Protein AF-A0A7M4DW76-F1 (afdb_monomer_lite)

InterPro domains:
  IPR013950 Kinetochore Mis14/Nsl1 [PF08641] (70-155)
  IPR013950 Kinetochore Mis14/Nsl1 [PTHR31749] (64-156)

Structure (mmCIF, N/CA/C/O backbone):
data_AF-A0A7M4DW76-F1
#
_entry.id   AF-A0A7M4DW76-F1
#
loop_
_atom_site.group_PDB
_atom_site.id
_atom_site.type_symbol
_atom_site.label_atom_id
_atom_site.label_alt_id
_atom_site.label_comp_id
_atom_site.label_asym_id
_atom_site.label_entity_id
_atom_site.label_seq_id
_atom_site.pdbx_PDB_ins_code
_atom_site.Cartn_x
_atom_site.Cartn_y
_atom_site.Cartn_z
_atom_site.occupancy
_atom_site.B_iso_or_equiv
_atom_site.auth_seq_id
_atom_site.auth_comp_id
_atom_site.auth_asym_id
_atom_site.auth_atom_id
_atom_site.pdbx_PDB_model_num
ATOM 1 N N . ARG A 1 1 ? 4.434 5.840 -73.257 1.00 33.00 1 ARG A N 1
ATOM 2 C CA . ARG A 1 1 ? 5.351 5.441 -74.354 1.00 33.00 1 ARG A CA 1
ATOM 3 C C . ARG A 1 1 ? 6.710 6.055 -74.020 1.00 33.00 1 ARG A C 1
ATOM 5 O O . ARG A 1 1 ? 6.912 7.218 -74.325 1.00 33.00 1 ARG A O 1
ATOM 12 N N . CYS A 1 2 ? 7.565 5.344 -73.283 1.00 29.27 2 CYS A N 1
ATOM 13 C CA . CYS A 1 2 ? 8.872 5.858 -72.858 1.00 29.27 2 CYS A CA 1
ATOM 14 C C . CYS A 1 2 ? 9.946 5.328 -73.810 1.00 29.27 2 CYS A C 1
ATOM 16 O O . CYS A 1 2 ? 10.006 4.124 -74.051 1.00 29.27 2 CYS A O 1
ATOM 18 N N . GLY A 1 3 ? 10.727 6.238 -74.393 1.00 30.09 3 GLY A N 1
ATOM 19 C CA . GLY A 1 3 ? 11.860 5.908 -75.249 1.00 30.09 3 GLY A CA 1
ATOM 20 C C . GLY A 1 3 ? 13.004 5.320 -74.429 1.00 30.09 3 GLY A C 1
ATOM 21 O O . GLY A 1 3 ? 13.316 5.810 -73.347 1.00 30.09 3 GLY A O 1
ATOM 22 N N . ALA A 1 4 ? 13.607 4.257 -74.951 1.00 34.38 4 ALA A N 1
ATOM 23 C CA . ALA A 1 4 ? 14.820 3.672 -74.409 1.00 34.38 4 ALA A CA 1
ATOM 24 C C . ALA A 1 4 ? 16.023 4.538 -74.812 1.00 34.38 4 ALA A C 1
ATOM 26 O O . ALA A 1 4 ? 16.316 4.672 -75.998 1.00 34.38 4 ALA A O 1
ATOM 27 N N . LEU A 1 5 ? 16.728 5.100 -73.831 1.00 35.12 5 LEU A N 1
ATOM 28 C CA . LEU A 1 5 ? 18.114 5.528 -73.995 1.00 35.12 5 LEU A CA 1
ATOM 29 C C . LEU A 1 5 ? 18.977 4.480 -73.293 1.00 35.12 5 LEU A C 1
ATOM 31 O O . LEU A 1 5 ? 18.904 4.315 -72.077 1.00 35.12 5 LEU A O 1
ATOM 35 N N . GLY A 1 6 ? 19.712 3.706 -74.092 1.00 33.66 6 GLY A N 1
ATOM 36 C CA . GLY A 1 6 ? 20.664 2.718 -73.598 1.00 33.66 6 GLY A CA 1
ATOM 37 C C . GLY A 1 6 ? 21.865 3.391 -72.922 1.00 33.66 6 GLY A C 1
ATOM 38 O O . GLY A 1 6 ? 22.203 4.526 -73.263 1.00 33.66 6 GLY A O 1
ATOM 39 N N . PRO A 1 7 ? 22.524 2.715 -71.968 1.00 42.00 7 PRO A N 1
ATOM 40 C CA . PRO A 1 7 ? 23.654 3.286 -71.255 1.00 42.00 7 PRO A CA 1
ATOM 41 C C . PRO A 1 7 ? 24.908 3.263 -72.137 1.00 42.00 7 PRO A C 1
ATOM 43 O O . PRO A 1 7 ? 25.504 2.214 -72.372 1.00 42.00 7 PRO A O 1
ATOM 46 N N . THR A 1 8 ? 25.343 4.436 -72.594 1.00 44.62 8 THR A N 1
ATOM 47 C CA . THR A 1 8 ? 26.738 4.675 -72.976 1.00 44.62 8 THR A CA 1
ATOM 48 C C . THR A 1 8 ? 27.504 5.109 -71.730 1.00 44.62 8 THR A C 1
ATOM 50 O O . THR A 1 8 ? 27.642 6.299 -71.456 1.00 44.62 8 THR A O 1
ATOM 53 N N . SER A 1 9 ? 27.991 4.155 -70.944 1.00 38.22 9 SER A N 1
ATOM 54 C CA . SER A 1 9 ? 29.122 4.405 -70.052 1.00 38.22 9 SER A CA 1
ATOM 55 C C . SER A 1 9 ? 29.910 3.117 -69.869 1.00 38.22 9 SER A C 1
ATOM 57 O O . SER A 1 9 ? 29.402 2.080 -69.450 1.00 38.22 9 SER A O 1
ATOM 59 N N . THR A 1 10 ? 31.163 3.172 -70.294 1.00 40.41 10 THR A N 1
ATOM 60 C CA . THR A 1 10 ? 32.133 2.086 -70.247 1.00 40.41 10 THR A CA 1
ATOM 61 C C . THR A 1 10 ? 32.599 1.937 -68.800 1.00 40.41 10 THR A C 1
ATOM 63 O O . THR A 1 10 ? 33.357 2.765 -68.302 1.00 40.41 10 THR A O 1
ATOM 66 N N . TRP A 1 11 ? 32.114 0.913 -68.101 1.00 41.16 11 TRP A N 1
ATOM 67 C CA . TRP A 1 11 ? 32.588 0.571 -66.758 1.00 41.16 11 TRP A CA 1
ATOM 68 C C . TRP A 1 11 ? 33.898 -0.235 -66.835 1.00 41.16 11 TRP A C 1
ATOM 70 O O . TRP A 1 11 ? 34.062 -1.035 -67.762 1.00 41.16 11 TRP A O 1
ATOM 80 N N . PRO A 1 12 ? 34.822 -0.091 -65.866 1.00 39.41 12 PRO A N 1
ATOM 81 C CA . PRO A 1 12 ? 35.976 -0.977 -65.731 1.00 39.41 12 PRO A CA 1
ATOM 82 C C . PRO A 1 12 ? 35.543 -2.448 -65.528 1.00 39.41 12 PRO A C 1
ATOM 84 O O . PRO A 1 12 ? 34.614 -2.696 -64.753 1.00 39.41 12 PRO A O 1
ATOM 87 N N . PRO A 1 13 ? 36.222 -3.445 -66.139 1.00 47.84 13 PRO A N 1
ATOM 88 C CA . PRO A 1 13 ? 35.759 -4.844 -66.185 1.00 47.84 13 PRO A CA 1
ATOM 89 C C . PRO A 1 13 ? 35.563 -5.542 -64.828 1.00 47.84 13 PRO A C 1
ATOM 91 O O . PRO A 1 13 ? 34.896 -6.570 -64.757 1.00 47.84 13 PRO A O 1
ATOM 94 N N . TRP A 1 14 ? 36.128 -5.004 -63.746 1.00 43.88 14 TRP A N 1
ATOM 95 C CA . TRP A 1 14 ? 36.122 -5.630 -62.422 1.00 43.88 14 TRP A CA 1
ATOM 96 C C . TRP A 1 14 ? 34.912 -5.248 -61.548 1.00 43.88 14 TRP A C 1
ATOM 98 O O . TRP A 1 14 ? 34.630 -5.946 -60.578 1.00 43.88 14 TRP A O 1
ATOM 108 N N . LEU A 1 15 ? 34.149 -4.207 -61.909 1.00 43.16 15 LEU A N 1
ATOM 109 C CA . LEU A 1 15 ? 32.936 -3.779 -61.183 1.00 43.16 15 LEU A CA 1
ATOM 110 C C . LEU A 1 15 ? 31.634 -4.403 -61.723 1.00 43.16 15 LEU A C 1
ATOM 112 O O . LEU A 1 15 ? 30.593 -4.338 -61.072 1.00 43.16 15 LEU A O 1
ATOM 116 N N . GLY A 1 16 ? 31.671 -5.046 -62.893 1.00 41.16 16 GLY A N 1
ATOM 117 C CA . GLY A 1 16 ? 30.471 -5.567 -63.562 1.00 41.16 16 GLY A CA 1
ATOM 118 C C . GLY A 1 16 ? 29.850 -6.821 -62.931 1.00 41.16 16 GLY A C 1
ATOM 119 O O . GLY A 1 16 ? 28.697 -7.138 -63.216 1.00 41.16 16 GLY A O 1
ATOM 120 N N . ALA A 1 17 ? 30.576 -7.543 -62.073 1.00 43.25 17 ALA A N 1
ATOM 121 C CA . ALA A 1 17 ? 30.146 -8.867 -61.613 1.00 43.25 17 ALA A CA 1
ATOM 122 C C . ALA A 1 17 ? 29.270 -8.864 -60.341 1.00 43.25 17 ALA A C 1
ATOM 124 O O . ALA A 1 17 ? 28.577 -9.851 -60.093 1.00 43.25 17 ALA A O 1
ATOM 125 N N . LEU A 1 18 ? 29.252 -7.776 -59.557 1.00 38.84 18 LEU A N 1
ATOM 126 C CA . LEU A 1 18 ? 28.513 -7.709 -58.283 1.00 38.84 18 LEU A CA 1
ATOM 127 C C . LEU A 1 18 ? 27.164 -6.971 -58.365 1.00 38.84 18 LEU A C 1
ATOM 129 O O . LEU A 1 18 ? 26.271 -7.271 -57.576 1.00 38.84 18 LEU A O 1
ATOM 133 N N . SER A 1 19 ? 26.947 -6.096 -59.354 1.00 43.84 19 SER A N 1
ATOM 134 C CA . SER A 1 19 ? 25.691 -5.324 -59.447 1.00 43.84 19 SER A CA 1
ATOM 135 C C . SER A 1 19 ? 24.502 -6.087 -60.038 1.00 43.84 19 SER A C 1
ATOM 137 O O . SER A 1 19 ? 23.358 -5.764 -59.736 1.00 43.84 19 SER A O 1
ATOM 139 N N . ALA A 1 20 ? 24.722 -7.114 -60.863 1.00 40.09 20 ALA A N 1
ATOM 140 C CA . ALA A 1 20 ? 23.620 -7.740 -61.604 1.00 40.09 20 ALA A CA 1
ATOM 141 C C . ALA A 1 20 ? 22.843 -8.818 -60.819 1.00 40.09 20 ALA A C 1
ATOM 143 O O . ALA A 1 20 ? 21.787 -9.255 -61.277 1.00 40.09 20 ALA A O 1
ATOM 144 N N . LYS A 1 21 ? 23.348 -9.280 -59.663 1.00 40.72 21 LYS A N 1
ATOM 145 C CA . LYS A 1 21 ? 22.761 -10.422 -58.930 1.00 40.72 21 LYS A CA 1
ATOM 146 C C . LYS A 1 21 ? 22.092 -10.092 -57.600 1.00 40.72 21 LYS A C 1
ATOM 148 O O . LYS A 1 21 ? 21.287 -10.906 -57.160 1.00 40.72 21 LYS A O 1
ATOM 153 N N . LEU A 1 22 ? 22.361 -8.934 -56.992 1.00 39.56 22 LEU A N 1
ATOM 154 C CA . LEU A 1 22 ? 21.816 -8.604 -55.667 1.00 39.56 22 LEU A CA 1
ATOM 155 C C . LEU A 1 22 ? 20.731 -7.519 -55.681 1.00 39.56 22 LEU A C 1
ATOM 157 O O . LEU A 1 22 ? 19.960 -7.421 -54.735 1.00 39.56 22 LEU A O 1
ATOM 161 N N . TRP A 1 23 ? 20.608 -6.754 -56.767 1.00 40.44 23 TRP A N 1
ATOM 162 C CA . TRP A 1 23 ? 19.595 -5.707 -56.885 1.00 40.44 23 TRP A CA 1
ATOM 163 C C . TRP A 1 23 ? 18.592 -6.046 -57.988 1.00 40.44 23 TRP A C 1
ATOM 165 O O . TRP A 1 23 ? 18.678 -5.564 -59.116 1.00 40.44 23 TRP A O 1
ATOM 175 N N . LYS A 1 24 ? 17.620 -6.906 -57.670 1.00 33.72 24 LYS A N 1
ATOM 176 C CA . LYS A 1 24 ? 16.333 -6.864 -58.372 1.00 33.72 24 LYS A CA 1
ATOM 177 C C . LYS A 1 24 ? 15.489 -5.815 -57.650 1.00 33.72 24 LYS A C 1
ATOM 179 O O . LYS A 1 24 ? 15.043 -6.109 -56.544 1.00 33.72 24 LYS A O 1
ATOM 184 N N . PRO A 1 25 ? 15.266 -4.614 -58.212 1.00 37.69 25 PRO A N 1
ATOM 185 C CA . PRO A 1 25 ? 14.306 -3.703 -57.617 1.00 37.69 25 PRO A CA 1
ATOM 186 C C . PRO A 1 25 ? 12.930 -4.370 -57.708 1.00 37.69 25 PRO A C 1
ATOM 188 O O . PRO A 1 25 ? 12.461 -4.714 -58.796 1.00 37.69 25 PRO A O 1
ATOM 191 N N . ALA A 1 26 ? 12.319 -4.623 -56.552 1.00 34.22 26 ALA A N 1
ATOM 192 C CA . ALA A 1 26 ? 10.934 -5.056 -56.483 1.00 34.22 26 ALA A CA 1
ATOM 193 C C . ALA A 1 26 ? 10.045 -3.980 -57.136 1.00 34.22 26 ALA A C 1
ATOM 195 O O . ALA A 1 26 ? 10.336 -2.788 -57.008 1.00 34.22 26 ALA A O 1
ATOM 196 N N . PRO A 1 27 ? 8.977 -4.357 -57.857 1.00 35.50 27 PRO A N 1
ATOM 197 C CA . PRO A 1 27 ? 8.061 -3.381 -58.419 1.00 35.50 27 PRO A CA 1
ATOM 198 C C . PRO A 1 27 ? 7.321 -2.687 -57.273 1.00 35.50 27 PRO A C 1
ATOM 200 O O . PRO A 1 27 ? 6.462 -3.287 -56.627 1.00 35.50 27 PRO A O 1
ATOM 203 N N . CYS A 1 28 ? 7.657 -1.422 -57.021 1.00 35.75 28 CYS A N 1
ATOM 204 C CA . CYS A 1 28 ? 6.922 -0.565 -56.102 1.00 35.75 28 CYS A CA 1
ATOM 205 C C . CYS A 1 28 ? 5.483 -0.421 -56.623 1.00 35.75 28 CYS A C 1
ATOM 207 O O . CYS A 1 28 ? 5.227 0.317 -57.575 1.00 35.75 28 CYS A O 1
ATOM 209 N N . GLN A 1 29 ? 4.533 -1.155 -56.041 1.00 34.00 29 GLN A N 1
ATOM 210 C CA . GLN A 1 29 ? 3.113 -0.885 -56.245 1.00 34.00 29 GLN A CA 1
ATOM 211 C C . GLN A 1 29 ? 2.730 0.295 -55.354 1.00 34.00 29 GLN A C 1
ATOM 213 O O . GLN A 1 29 ? 2.361 0.114 -54.197 1.00 34.00 29 GLN A O 1
ATOM 218 N N . CYS A 1 30 ? 2.805 1.510 -55.894 1.00 31.95 30 CYS A N 1
ATOM 219 C CA . CYS A 1 30 ? 2.190 2.670 -55.259 1.00 31.95 30 CYS A CA 1
ATOM 220 C C . CYS A 1 30 ? 0.666 2.507 -55.334 1.00 31.95 30 CYS A C 1
ATOM 222 O O . CYS A 1 30 ? 0.050 2.749 -56.372 1.00 31.95 30 CYS A O 1
ATOM 224 N N . ARG A 1 31 ? 0.059 2.052 -54.238 1.00 34.62 31 ARG A N 1
ATOM 225 C CA . ARG A 1 31 ? -1.390 2.067 -54.029 1.00 34.62 31 ARG A CA 1
ATOM 226 C C . ARG A 1 31 ? -1.665 3.024 -52.867 1.00 34.62 31 ARG A C 1
ATOM 228 O O . ARG A 1 31 ? -1.603 2.612 -51.720 1.00 34.62 31 ARG A O 1
ATOM 235 N N . GLY A 1 32 ? -1.917 4.299 -53.163 1.00 29.72 32 GLY A N 1
ATOM 236 C CA . GLY A 1 32 ? -2.244 5.309 -52.150 1.00 29.72 32 GLY A CA 1
ATOM 237 C C . GLY A 1 32 ? -2.309 6.729 -52.720 1.00 29.72 32 GLY A C 1
ATOM 238 O O . GLY A 1 32 ? -1.606 7.029 -53.674 1.00 29.72 32 GLY A O 1
ATOM 239 N N . SER A 1 33 ? -3.209 7.540 -52.165 1.00 34.31 33 SER A N 1
ATOM 240 C CA . SER A 1 33 ? -3.767 8.819 -52.638 1.00 34.31 33 SER A CA 1
ATOM 241 C C . SER A 1 33 ? -2.796 9.950 -53.035 1.00 34.31 33 SER A C 1
ATOM 243 O O . SER A 1 33 ? -1.648 9.951 -52.603 1.00 34.31 33 SER A O 1
ATOM 245 N N . PRO A 1 34 ? -3.273 10.978 -53.777 1.00 39.00 34 PRO A N 1
ATOM 246 C CA . PRO A 1 34 ? -2.438 12.061 -54.312 1.00 39.00 34 PRO A CA 1
ATOM 247 C C . PRO A 1 34 ? -1.918 13.106 -53.305 1.00 39.00 34 PRO A C 1
ATOM 249 O O . PRO A 1 34 ? -1.249 14.033 -53.745 1.00 39.00 34 PRO A O 1
ATOM 252 N N . ASP A 1 35 ? -2.200 13.002 -52.001 1.00 37.19 35 ASP A N 1
ATOM 253 C CA . ASP A 1 35 ? -2.078 14.151 -51.076 1.00 37.19 35 ASP A CA 1
ATOM 254 C C . ASP A 1 35 ? -1.043 14.024 -49.947 1.00 37.19 35 ASP A C 1
ATOM 256 O O . ASP A 1 35 ? -0.977 14.879 -49.067 1.00 37.19 35 ASP A O 1
ATOM 260 N N . SER A 1 36 ? -0.161 13.028 -49.971 1.00 34.91 36 SER A N 1
ATOM 261 C CA . SER A 1 36 ? 1.011 13.018 -49.085 1.00 34.91 36 SER A CA 1
ATOM 262 C C . SER A 1 36 ? 2.270 13.138 -49.926 1.00 34.91 36 SER A C 1
ATOM 264 O O . SER A 1 36 ? 2.656 12.196 -50.618 1.00 34.91 36 SER A O 1
ATOM 266 N N . GLY A 1 37 ? 2.897 14.313 -49.883 1.00 36.50 37 GLY A N 1
ATOM 267 C CA . GLY A 1 37 ? 4.175 14.599 -50.526 1.00 36.50 37 GLY A CA 1
ATOM 268 C C . GLY A 1 37 ? 5.322 13.806 -49.906 1.00 36.50 37 GLY A C 1
ATOM 269 O O . GLY A 1 37 ? 6.195 14.394 -49.281 1.00 36.50 37 GLY A O 1
ATOM 270 N N . SER A 1 38 ? 5.328 12.487 -50.089 1.00 40.03 38 SER A N 1
ATOM 271 C CA . SER A 1 38 ? 6.486 11.632 -49.853 1.00 40.03 38 SER A CA 1
ATOM 272 C C . SER A 1 38 ? 7.407 11.752 -51.061 1.00 40.03 38 SER A C 1
ATOM 274 O O . SER A 1 38 ? 7.073 11.262 -52.146 1.00 40.03 38 SER A O 1
ATOM 276 N N . PRO A 1 39 ? 8.569 12.402 -50.926 1.00 40.50 39 PRO A N 1
ATOM 277 C CA . PRO A 1 39 ? 9.490 12.508 -52.029 1.00 40.50 39 PRO A CA 1
ATOM 278 C C . PRO A 1 39 ? 10.253 11.183 -52.109 1.00 40.50 39 PRO A C 1
ATOM 280 O O . PRO A 1 39 ? 11.112 10.890 -51.282 1.00 40.50 39 PRO A O 1
ATOM 283 N N . CYS A 1 40 ? 10.000 10.382 -53.144 1.00 39.12 40 CYS A N 1
ATOM 284 C CA . CYS A 1 40 ? 10.997 9.422 -53.616 1.00 39.12 40 CYS A CA 1
ATOM 285 C C . CYS A 1 40 ? 12.171 10.207 -54.238 1.00 39.12 40 CYS A C 1
ATOM 287 O O . CYS A 1 40 ? 12.348 10.195 -55.454 1.00 39.12 40 CYS A O 1
ATOM 289 N N . THR A 1 41 ? 12.933 10.966 -53.446 1.00 45.25 41 THR A N 1
ATOM 290 C CA . THR A 1 41 ? 14.017 11.837 -53.951 1.00 45.25 41 THR A CA 1
ATOM 291 C C . THR A 1 41 ? 15.414 11.374 -53.563 1.00 45.25 41 THR A C 1
ATOM 293 O O . THR A 1 41 ? 16.392 11.920 -54.079 1.00 45.25 41 THR A O 1
ATOM 296 N N . ASN A 1 42 ? 15.550 10.319 -52.754 1.00 50.06 42 ASN A N 1
ATOM 297 C CA . ASN A 1 42 ? 16.870 9.908 -52.275 1.00 50.06 42 ASN A CA 1
ATOM 298 C C . ASN A 1 42 ? 17.810 9.380 -53.366 1.00 50.06 42 ASN A C 1
ATOM 300 O O . ASN A 1 42 ? 19.014 9.400 -53.167 1.00 50.06 42 ASN A O 1
ATOM 304 N N . SER A 1 43 ? 17.343 8.980 -54.552 1.00 55.03 43 SER A N 1
ATOM 305 C CA . SER A 1 43 ? 18.275 8.450 -55.560 1.00 55.03 43 SER A CA 1
ATOM 306 C C . SER A 1 43 ? 19.092 9.521 -56.286 1.00 55.03 43 SER A C 1
ATOM 308 O O . SER A 1 43 ? 20.134 9.189 -56.841 1.00 55.03 43 SER A O 1
ATOM 310 N N . LYS A 1 44 ? 18.635 10.782 -56.336 1.00 46.34 44 LYS A N 1
ATOM 311 C CA . LYS A 1 44 ? 19.308 11.846 -57.107 1.00 46.34 44 LYS A CA 1
ATOM 312 C C . LYS A 1 44 ? 20.109 12.795 -56.219 1.00 46.34 44 LYS A C 1
ATOM 314 O O . LYS A 1 44 ? 21.267 13.046 -56.517 1.00 46.34 44 LYS A O 1
ATOM 319 N N . ALA A 1 45 ? 19.552 13.191 -55.074 1.00 50.66 45 ALA A N 1
ATOM 320 C CA . ALA A 1 45 ? 20.271 13.992 -54.083 1.00 50.66 45 ALA A CA 1
ATOM 321 C C . ALA A 1 45 ? 21.463 13.233 -53.461 1.00 50.66 45 ALA A C 1
ATOM 323 O O . ALA A 1 45 ? 22.516 13.816 -53.227 1.00 50.66 45 ALA A O 1
ATOM 324 N N . GLN A 1 46 ? 21.339 11.914 -53.266 1.00 51.50 46 GLN A N 1
ATOM 325 C CA . GLN A 1 46 ? 22.423 11.080 -52.731 1.00 51.50 46 GLN A CA 1
ATOM 326 C C . GLN A 1 46 ? 23.531 10.812 -53.762 1.00 51.50 46 GLN A C 1
ATOM 328 O O . GLN A 1 46 ? 24.691 10.638 -53.392 1.00 51.50 46 GLN A O 1
ATOM 333 N N . LEU A 1 47 ? 23.191 10.816 -55.057 1.00 54.62 47 LEU A N 1
ATOM 334 C CA . LEU A 1 47 ? 24.163 10.700 -56.147 1.00 54.62 47 LEU A CA 1
ATOM 335 C C . LEU A 1 47 ? 24.939 12.010 -56.358 1.00 54.62 47 LEU A C 1
ATOM 337 O O . LEU A 1 47 ? 26.135 11.966 -5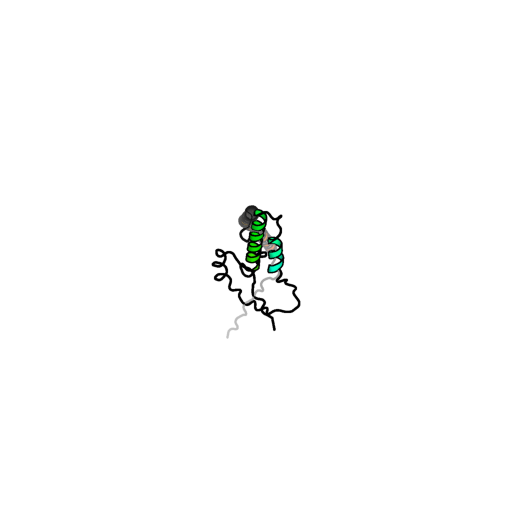6.654 1.00 54.62 47 LEU A O 1
ATOM 341 N N . ASP A 1 48 ? 24.268 13.152 -56.170 1.00 51.06 48 ASP A N 1
ATOM 342 C CA . ASP A 1 48 ? 24.877 14.485 -56.236 1.00 51.06 48 ASP A CA 1
ATOM 343 C C . ASP A 1 48 ? 25.806 14.747 -55.034 1.00 51.06 48 ASP A C 1
ATOM 345 O O . ASP A 1 48 ? 26.861 15.351 -55.209 1.00 51.06 48 ASP A O 1
ATOM 349 N N . LEU A 1 49 ? 25.506 14.200 -53.845 1.00 56.81 49 LEU A N 1
ATOM 350 C CA . LEU A 1 49 ? 26.425 14.241 -52.694 1.00 56.81 49 LEU A CA 1
ATOM 351 C C . LEU A 1 49 ? 27.708 13.419 -52.925 1.00 56.81 49 LEU A C 1
ATOM 353 O O . LEU A 1 49 ? 28.775 13.793 -52.454 1.00 56.81 49 LEU A O 1
ATOM 357 N N . MET A 1 50 ? 27.641 12.311 -53.670 1.00 54.62 50 MET A N 1
ATOM 358 C CA . MET A 1 50 ? 28.815 11.476 -53.978 1.00 54.62 50 MET A CA 1
ATOM 359 C C . MET A 1 50 ? 29.824 12.130 -54.942 1.00 54.62 50 MET A C 1
ATOM 361 O O . MET A 1 50 ? 30.916 11.589 -55.113 1.00 54.62 50 MET A O 1
ATOM 365 N N . HIS A 1 51 ? 29.477 13.254 -55.581 1.00 57.31 51 HIS A N 1
ATOM 366 C CA . HIS A 1 51 ? 30.322 13.943 -56.566 1.00 57.31 51 HIS A CA 1
ATOM 367 C C . HIS A 1 51 ? 30.958 15.247 -56.051 1.00 57.31 51 HIS A C 1
ATOM 369 O O . HIS A 1 51 ? 31.628 15.932 -56.826 1.00 57.31 51 HIS A O 1
ATOM 375 N N . ASP A 1 52 ? 30.801 15.592 -54.768 1.00 53.47 52 ASP A N 1
ATOM 376 C CA . ASP A 1 52 ? 31.492 16.739 -54.171 1.00 53.47 52 ASP A CA 1
ATOM 377 C C . ASP A 1 52 ? 32.928 16.344 -53.748 1.00 53.47 52 ASP A C 1
ATOM 379 O O . ASP A 1 52 ? 33.104 15.507 -52.855 1.00 53.47 52 ASP A O 1
ATOM 383 N N . PRO A 1 53 ? 33.979 16.931 -54.360 1.00 56.84 53 PRO A N 1
ATOM 384 C CA . PRO A 1 53 ? 35.378 16.599 -54.075 1.00 56.84 53 PRO A CA 1
ATOM 385 C C . PRO A 1 53 ? 35.850 17.024 -52.673 1.00 56.84 53 PRO A C 1
ATOM 387 O O . PRO A 1 53 ? 37.001 16.769 -52.315 1.00 56.84 53 PRO A O 1
ATOM 390 N N . THR A 1 54 ? 34.990 17.668 -51.881 1.00 59.56 54 THR A N 1
ATOM 391 C CA . THR A 1 54 ? 35.299 18.169 -50.534 1.00 59.56 54 THR A CA 1
ATOM 392 C C . THR A 1 54 ? 34.880 17.194 -49.425 1.00 59.56 54 THR A C 1
ATOM 394 O O . THR A 1 54 ? 35.248 17.383 -48.262 1.00 59.56 54 THR A O 1
ATOM 397 N N . ILE A 1 55 ? 34.130 16.133 -49.749 1.00 58.59 55 ILE A N 1
ATOM 398 C CA . ILE A 1 55 ? 33.622 15.197 -48.740 1.00 58.59 55 ILE A CA 1
ATOM 399 C C . ILE A 1 55 ? 34.674 14.131 -48.429 1.00 58.59 55 ILE A C 1
ATOM 401 O O . ILE A 1 55 ? 35.069 13.322 -49.266 1.00 58.59 55 ILE A O 1
ATOM 405 N N . THR A 1 56 ? 35.134 14.121 -47.180 1.00 63.16 56 THR A N 1
ATOM 406 C CA . THR A 1 56 ? 36.111 13.141 -46.703 1.00 63.16 56 THR A CA 1
ATOM 407 C C . THR A 1 56 ? 35.468 11.747 -46.563 1.00 63.16 56 THR A C 1
ATOM 409 O O . THR A 1 56 ? 34.320 11.642 -46.125 1.00 63.16 56 THR A O 1
ATOM 412 N N . PRO A 1 57 ? 36.190 10.650 -46.875 1.00 69.19 57 PRO A N 1
ATOM 413 C CA . PRO A 1 57 ? 35.702 9.274 -46.712 1.00 69.19 57 PRO A CA 1
ATOM 414 C C . PRO A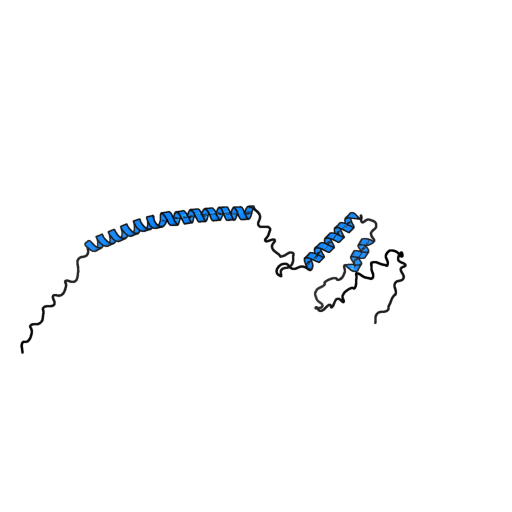 1 57 ? 35.020 8.955 -45.364 1.00 69.19 57 PRO A C 1
ATOM 416 O O . PRO A 1 57 ? 33.994 8.271 -45.383 1.00 69.19 57 PRO A O 1
ATOM 419 N N . PRO A 1 58 ? 35.504 9.446 -44.200 1.00 71.12 58 PRO A N 1
ATOM 420 C CA . PRO A 1 58 ? 34.804 9.242 -42.933 1.00 71.12 58 PRO A CA 1
ATOM 421 C C . PRO A 1 58 ? 33.410 9.884 -42.890 1.00 71.12 58 PRO A C 1
ATOM 423 O O . PRO A 1 58 ? 32.501 9.287 -42.323 1.00 71.12 58 PRO A O 1
ATOM 426 N N . ALA A 1 59 ? 33.192 11.041 -43.521 1.00 74.50 59 ALA A N 1
ATOM 427 C CA . ALA A 1 59 ? 31.886 11.704 -43.518 1.00 74.50 59 ALA A CA 1
ATOM 428 C C . ALA A 1 59 ? 30.833 10.932 -44.337 1.00 74.50 59 ALA A C 1
ATOM 430 O O . ALA A 1 59 ? 29.684 10.815 -43.911 1.00 74.50 59 ALA A O 1
ATOM 431 N N . LEU A 1 60 ? 31.229 10.338 -45.471 1.00 77.94 60 LEU A N 1
ATOM 432 C CA . LEU A 1 60 ? 30.336 9.493 -46.277 1.00 77.94 60 LEU A CA 1
ATOM 433 C C . LEU A 1 60 ? 29.941 8.207 -45.549 1.00 77.94 60 LEU A C 1
ATOM 435 O O . LEU A 1 60 ? 28.797 7.769 -45.653 1.00 77.94 60 LEU A O 1
ATOM 439 N N . PHE A 1 61 ? 30.874 7.607 -44.809 1.00 82.00 61 PHE A N 1
ATOM 440 C CA . PHE A 1 61 ? 30.603 6.394 -44.045 1.00 82.00 61 PHE A CA 1
ATOM 441 C C . PHE A 1 61 ? 29.620 6.649 -42.896 1.00 82.00 61 PHE A C 1
ATOM 443 O O . PHE A 1 61 ? 28.668 5.890 -42.735 1.00 82.00 61 PHE A O 1
ATOM 450 N N . ILE A 1 62 ? 29.789 7.750 -42.154 1.00 87.81 62 ILE A N 1
ATOM 451 C CA . ILE A 1 62 ? 28.848 8.146 -41.095 1.00 87.81 62 ILE A CA 1
ATOM 452 C C . ILE A 1 62 ? 27.450 8.403 -41.669 1.00 87.81 62 ILE A C 1
ATOM 454 O O . ILE A 1 62 ? 26.474 7.876 -41.144 1.00 87.81 62 ILE A O 1
ATOM 458 N N . HIS A 1 63 ? 27.350 9.131 -42.782 1.00 86.94 63 HIS A N 1
ATOM 459 C CA . HIS A 1 63 ? 26.066 9.391 -43.439 1.00 86.94 63 HIS A CA 1
ATOM 460 C C . HIS A 1 63 ? 25.399 8.106 -43.959 1.00 86.94 63 HIS A C 1
ATOM 462 O O . HIS A 1 63 ? 24.188 7.933 -43.846 1.00 86.94 63 HIS A O 1
ATOM 468 N N . PHE A 1 64 ? 26.182 7.171 -44.507 1.00 90.69 64 PHE A N 1
ATOM 469 C CA . PHE A 1 64 ? 25.667 5.869 -44.929 1.00 90.69 64 PHE A CA 1
ATOM 470 C C . PHE A 1 64 ? 25.102 5.067 -43.751 1.00 90.69 64 PHE A C 1
ATOM 472 O O . PHE A 1 64 ? 24.012 4.509 -43.870 1.00 90.69 64 PHE A O 1
ATOM 479 N N . LEU A 1 65 ? 25.817 5.029 -42.622 1.00 92.25 65 LEU A N 1
ATOM 480 C CA . LEU A 1 65 ? 25.354 4.336 -41.421 1.00 92.25 65 LEU A CA 1
ATOM 481 C C . LEU A 1 65 ? 24.076 4.963 -40.860 1.00 92.25 65 LEU A C 1
ATOM 483 O O . LEU A 1 65 ? 23.135 4.228 -40.584 1.00 92.25 65 LEU A O 1
ATOM 487 N N . GLN A 1 66 ? 24.010 6.294 -40.779 1.00 89.62 66 GLN A N 1
ATOM 488 C CA . GLN A 1 66 ? 22.809 7.012 -40.338 1.00 89.62 66 GLN A CA 1
ATOM 489 C C . GLN A 1 66 ? 21.608 6.707 -41.237 1.00 89.62 66 GLN A C 1
ATOM 491 O O . GLN A 1 66 ? 20.534 6.381 -40.748 1.00 89.62 66 GLN A O 1
ATOM 496 N N . ASN A 1 67 ? 21.790 6.741 -42.559 1.00 92.88 67 ASN A N 1
ATOM 497 C CA . ASN A 1 67 ? 20.707 6.432 -43.493 1.00 92.88 67 ASN A CA 1
ATOM 498 C C . ASN A 1 67 ? 20.235 4.981 -43.383 1.00 92.88 67 ASN A C 1
ATOM 500 O O . ASN A 1 67 ? 19.041 4.712 -43.503 1.00 92.88 67 ASN A O 1
ATOM 504 N N . PHE A 1 68 ? 21.165 4.045 -43.187 1.00 94.69 68 PHE A N 1
ATOM 505 C CA . PHE A 1 68 ? 20.824 2.644 -42.982 1.00 94.69 68 PHE A CA 1
ATOM 506 C C . PHE A 1 68 ? 20.056 2.444 -41.672 1.00 94.69 68 PHE A C 1
ATOM 508 O O . PHE A 1 68 ? 19.013 1.798 -41.683 1.00 94.69 68 PHE A O 1
ATOM 515 N N . GLU A 1 69 ? 20.534 3.023 -40.571 1.00 91.94 69 GLU A N 1
ATOM 516 C CA . GLU A 1 69 ? 19.892 2.950 -39.257 1.00 91.94 69 GLU A CA 1
ATOM 517 C C . GLU A 1 69 ? 18.474 3.532 -39.286 1.00 91.94 69 GLU A C 1
ATOM 519 O O . GLU A 1 69 ? 17.532 2.841 -38.901 1.00 91.94 69 GLU A O 1
ATOM 524 N N . TH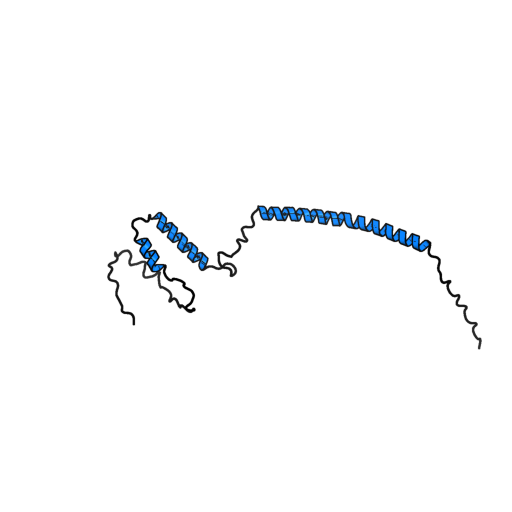R A 1 70 ? 18.292 4.734 -39.839 1.00 89.94 70 THR A N 1
ATOM 525 C CA . THR A 1 70 ? 16.965 5.353 -39.990 1.00 89.94 70 THR A CA 1
ATOM 526 C C . THR A 1 70 ? 16.032 4.478 -40.821 1.00 89.94 70 THR A C 1
ATOM 528 O O . THR A 1 70 ? 14.895 4.235 -40.426 1.00 89.94 70 THR A O 1
ATOM 531 N N . ALA A 1 71 ? 16.511 3.938 -41.947 1.00 92.19 71 ALA A N 1
ATOM 532 C CA . ALA A 1 71 ? 15.697 3.054 -42.777 1.00 92.19 71 ALA A CA 1
ATOM 533 C C . ALA A 1 71 ? 15.300 1.769 -42.032 1.00 92.19 71 ALA A C 1
ATOM 535 O O . ALA A 1 71 ? 14.193 1.271 -42.219 1.00 92.19 71 ALA A O 1
ATOM 536 N N . VAL A 1 72 ? 16.172 1.226 -41.180 1.00 92.00 72 VAL A N 1
ATOM 537 C CA . VAL A 1 72 ? 15.841 0.073 -40.333 1.00 92.00 72 VAL A CA 1
ATOM 538 C C . VAL A 1 72 ? 14.770 0.448 -39.304 1.00 92.00 72 VAL A C 1
ATOM 540 O O . VAL A 1 72 ? 13.777 -0.270 -39.194 1.00 92.00 72 VAL A O 1
ATOM 543 N N . GLN A 1 73 ? 14.919 1.580 -38.612 1.00 90.19 73 GLN A N 1
ATOM 544 C CA . GLN A 1 73 ? 13.959 2.048 -37.604 1.00 90.19 73 GLN A CA 1
ATOM 545 C C . GLN A 1 73 ? 12.571 2.336 -38.198 1.00 90.19 73 GLN A C 1
ATOM 547 O O . GLN A 1 73 ? 11.563 1.984 -37.597 1.00 90.19 73 GLN A O 1
ATOM 552 N N . GLU A 1 74 ? 12.497 2.906 -39.403 1.00 87.81 74 GLU A N 1
ATOM 553 C CA . GLU A 1 74 ? 11.222 3.191 -40.082 1.00 87.81 74 GLU A CA 1
ATOM 554 C C . GLU A 1 74 ? 10.477 1.930 -40.553 1.00 87.81 74 GLU A C 1
ATOM 556 O O . GLU A 1 74 ? 9.271 1.976 -40.793 1.00 87.81 74 GLU A O 1
ATOM 561 N N . ASN A 1 75 ? 11.179 0.805 -40.728 1.00 91.12 75 ASN A N 1
ATOM 562 C CA . ASN A 1 75 ? 10.605 -0.420 -41.296 1.00 91.12 75 ASN A CA 1
ATOM 563 C C . ASN A 1 75 ? 10.363 -1.529 -40.262 1.00 91.12 75 ASN A C 1
ATOM 565 O O . ASN A 1 75 ? 9.769 -2.554 -40.608 1.00 91.12 75 ASN A O 1
ATOM 569 N N . ILE A 1 76 ? 10.815 -1.356 -39.019 1.00 91.25 76 ILE A N 1
ATOM 570 C CA . ILE A 1 76 ? 10.615 -2.327 -37.943 1.00 91.25 76 ILE A CA 1
ATOM 571 C C . ILE A 1 76 ? 9.623 -1.763 -36.926 1.00 91.25 76 ILE A C 1
ATOM 573 O O . ILE A 1 76 ? 9.724 -0.622 -36.492 1.00 91.25 76 ILE A O 1
ATOM 577 N N . THR A 1 77 ? 8.683 -2.605 -36.508 1.00 90.69 77 THR A N 1
ATOM 578 C CA . THR A 1 77 ? 7.766 -2.336 -35.395 1.00 90.69 77 THR A CA 1
ATOM 579 C C . THR A 1 77 ? 8.047 -3.315 -34.262 1.00 90.69 77 THR A C 1
ATOM 581 O O . THR A 1 77 ? 8.171 -4.517 -34.529 1.00 90.69 77 THR A O 1
ATOM 584 N N . ILE A 1 78 ? 8.082 -2.848 -33.014 1.00 86.94 78 ILE A N 1
ATOM 585 C CA . ILE A 1 78 ? 8.181 -3.712 -31.827 1.00 86.94 78 ILE A CA 1
ATOM 586 C C . ILE A 1 78 ? 6.813 -3.682 -31.143 1.00 86.94 78 ILE A C 1
ATOM 588 O O . ILE A 1 78 ? 6.257 -2.625 -30.883 1.00 86.94 78 ILE A O 1
ATOM 592 N N . ASN A 1 79 ? 6.215 -4.853 -30.915 1.00 85.62 79 ASN A N 1
ATOM 593 C CA . ASN A 1 79 ? 4.871 -4.988 -30.330 1.00 85.62 79 ASN A CA 1
ATOM 594 C C . ASN A 1 79 ? 3.746 -4.226 -31.067 1.00 85.62 79 ASN A C 1
ATOM 596 O O . ASN A 1 79 ? 2.695 -3.976 -30.489 1.00 85.62 79 ASN A O 1
ATOM 600 N N . GLY A 1 80 ? 3.935 -3.920 -32.355 1.00 85.38 80 GLY A N 1
ATOM 601 C CA . GLY A 1 80 ? 2.961 -3.192 -33.176 1.00 85.38 80 GLY A CA 1
ATOM 602 C C . GLY A 1 80 ? 3.110 -1.671 -33.142 1.00 85.38 80 GLY A C 1
ATOM 603 O O . GLY A 1 80 ? 2.467 -1.006 -33.948 1.00 85.38 80 GLY A O 1
ATOM 604 N N . GLU A 1 81 ? 3.995 -1.148 -32.295 1.00 85.69 81 GLU A N 1
ATOM 605 C CA . GLU A 1 81 ? 4.342 0.270 -32.234 1.00 85.69 81 GLU A CA 1
ATOM 606 C C . GLU A 1 81 ? 5.594 0.548 -33.090 1.00 85.69 81 GLU A C 1
ATOM 608 O O . GLU A 1 81 ? 6.445 -0.343 -33.262 1.00 85.69 81 GLU A O 1
ATOM 613 N N . PRO A 1 82 ? 5.714 1.748 -33.687 1.00 87.38 82 PRO A N 1
ATOM 614 C CA . PRO A 1 82 ? 6.910 2.138 -34.423 1.00 87.38 82 PRO A CA 1
ATOM 615 C C . PRO A 1 82 ? 8.120 2.193 -33.486 1.00 87.38 82 PRO A C 1
ATOM 617 O O . PRO A 1 82 ? 7.988 2.481 -32.298 1.00 87.38 82 PRO A O 1
ATOM 620 N N . TRP A 1 83 ? 9.314 1.946 -34.029 1.00 86.81 83 TRP A N 1
ATOM 621 C CA . TRP A 1 83 ? 10.562 1.867 -33.259 1.00 86.81 83 TRP A CA 1
ATOM 622 C C . TRP A 1 83 ? 10.831 3.086 -32.352 1.00 86.81 83 TRP A C 1
ATOM 624 O O . TRP A 1 83 ? 11.483 2.951 -31.325 1.00 86.81 83 TRP A O 1
ATOM 634 N N . GLN A 1 84 ? 10.358 4.290 -32.700 1.00 79.31 84 GLN A N 1
ATOM 635 C CA . GLN A 1 84 ? 10.542 5.486 -31.861 1.00 79.31 84 GLN A CA 1
ATOM 636 C C . GLN A 1 84 ? 9.585 5.568 -30.662 1.00 79.31 84 GLN A C 1
ATOM 638 O O . GLN A 1 84 ? 9.864 6.296 -29.712 1.00 79.31 84 GLN A O 1
ATOM 643 N N . GLU A 1 85 ? 8.437 4.895 -30.730 1.00 73.75 85 GLU A N 1
ATOM 644 C CA . GLU A 1 85 ? 7.369 4.967 -29.719 1.00 73.75 85 GLU A CA 1
ATOM 645 C C . GLU A 1 85 ? 7.346 3.737 -28.816 1.00 73.75 85 GLU A C 1
ATOM 647 O O . GLU A 1 85 ? 6.620 3.690 -27.821 1.00 73.75 85 GLU A O 1
ATOM 652 N N . THR A 1 86 ? 8.159 2.738 -29.141 1.00 72.50 86 THR A N 1
ATOM 653 C CA . THR A 1 86 ? 8.383 1.603 -28.265 1.00 72.50 86 THR A CA 1
ATOM 654 C C . THR A 1 86 ? 9.093 2.112 -27.032 1.00 72.50 86 THR A C 1
ATOM 656 O O . THR A 1 86 ? 10.260 2.485 -27.093 1.00 72.50 86 THR A O 1
ATOM 659 N N . SER A 1 87 ? 8.348 2.171 -25.927 1.00 63.34 87 SER A N 1
ATOM 660 C CA . SER A 1 87 ? 8.911 2.427 -24.611 1.00 63.34 87 SER A CA 1
ATOM 661 C C . SER A 1 87 ? 10.083 1.476 -24.428 1.00 63.34 87 SER A C 1
ATOM 663 O O . SER A 1 87 ? 9.902 0.259 -24.543 1.00 63.34 87 SER A O 1
ATOM 665 N N . ASP A 1 88 ? 11.256 2.027 -24.135 1.00 65.19 88 ASP A N 1
ATOM 666 C CA . ASP A 1 88 ? 12.383 1.274 -23.605 1.00 65.19 88 ASP A CA 1
ATOM 667 C C . ASP A 1 88 ? 11.964 0.774 -22.209 1.00 65.19 88 ASP A C 1
ATOM 669 O O . ASP A 1 88 ? 12.351 1.313 -21.179 1.00 65.19 88 ASP A O 1
ATOM 673 N N . GLU A 1 89 ? 11.082 -0.230 -22.162 1.00 59.38 89 GLU A N 1
ATOM 674 C CA . GLU A 1 89 ? 10.648 -0.948 -20.950 1.00 59.38 89 GLU A CA 1
ATOM 675 C C . GLU A 1 89 ? 11.859 -1.487 -20.167 1.00 59.38 89 GLU A C 1
ATOM 677 O O . GLU A 1 89 ? 11.805 -1.672 -18.953 1.00 59.38 89 GLU A O 1
ATOM 682 N N . ASP A 1 90 ? 12.984 -1.665 -20.861 1.00 58.66 90 ASP A N 1
ATOM 683 C CA . ASP A 1 90 ? 14.266 -2.071 -20.300 1.00 58.66 90 ASP A CA 1
ATOM 684 C C . ASP A 1 90 ? 15.038 -0.925 -19.611 1.00 58.66 90 ASP A C 1
ATOM 686 O O . ASP A 1 90 ? 16.045 -1.188 -18.950 1.00 58.66 90 ASP A O 1
ATOM 690 N N . GLU A 1 91 ? 14.582 0.331 -19.706 1.00 63.38 91 GLU A N 1
ATOM 691 C CA . GLU A 1 91 ? 15.212 1.490 -19.061 1.00 63.38 91 GLU A CA 1
ATOM 692 C C . GLU A 1 91 ? 14.461 1.959 -17.804 1.00 63.38 91 GLU A C 1
ATOM 694 O O . GLU A 1 91 ? 14.439 3.144 -17.467 1.00 63.38 91 GLU A O 1
ATOM 699 N N . LEU A 1 92 ? 13.887 1.019 -17.041 1.00 65.31 92 LEU A N 1
ATOM 700 C CA . LEU A 1 92 ? 13.641 1.266 -15.620 1.00 65.31 92 LEU A CA 1
ATOM 701 C C . LEU A 1 92 ? 14.985 1.586 -14.960 1.00 65.31 92 LEU A C 1
ATOM 703 O O . LEU A 1 92 ? 15.796 0.702 -14.666 1.00 65.31 92 LEU A O 1
ATOM 707 N N . GLN A 1 93 ? 15.236 2.875 -14.742 1.00 78.31 93 GLN A N 1
ATOM 708 C CA . GLN A 1 93 ? 16.465 3.327 -14.118 1.00 78.31 93 GLN A CA 1
ATOM 709 C C . GLN A 1 93 ? 16.548 2.721 -12.718 1.00 78.31 93 GLN A C 1
ATOM 711 O O . GLN A 1 93 ? 15.557 2.622 -11.991 1.00 78.31 93 GLN A O 1
ATOM 716 N N . SER A 1 94 ? 17.757 2.358 -12.288 1.00 80.44 94 SER A N 1
ATOM 717 C CA . SER A 1 94 ? 17.976 1.836 -10.928 1.00 80.44 94 SER A CA 1
ATOM 718 C C . SER A 1 94 ? 17.429 2.767 -9.828 1.00 80.44 94 SER A C 1
ATOM 720 O O . SER A 1 94 ? 17.067 2.308 -8.744 1.00 80.44 94 SER A O 1
ATOM 722 N N . SER A 1 95 ? 17.321 4.070 -10.116 1.00 86.06 95 SER A N 1
ATOM 723 C CA . SER A 1 95 ? 16.677 5.064 -9.255 1.00 86.06 95 SER A CA 1
ATOM 724 C C . SER A 1 95 ? 15.178 4.841 -9.088 1.00 86.06 95 SER A C 1
ATOM 726 O O . SER A 1 95 ? 14.675 4.993 -7.977 1.00 86.06 95 SER A O 1
ATOM 728 N N . ASP A 1 96 ? 14.474 4.468 -10.153 1.00 88.12 96 ASP A N 1
ATOM 729 C CA . ASP A 1 96 ? 13.020 4.302 -10.142 1.00 88.12 96 ASP A CA 1
ATOM 730 C C . ASP A 1 96 ? 12.636 3.054 -9.347 1.00 88.12 96 ASP A C 1
ATOM 732 O O . ASP A 1 96 ? 11.730 3.100 -8.514 1.00 88.12 96 ASP A O 1
ATOM 736 N N . ILE A 1 97 ? 13.405 1.971 -9.509 1.00 90.56 97 ILE A N 1
ATOM 737 C CA . ILE A 1 97 ? 13.263 0.746 -8.708 1.00 90.56 97 ILE A CA 1
ATOM 738 C C . ILE A 1 97 ? 13.456 1.062 -7.224 1.00 90.56 97 ILE A C 1
ATOM 740 O O . ILE A 1 97 ? 12.608 0.712 -6.408 1.00 90.56 97 ILE A O 1
ATOM 744 N N . LYS A 1 98 ? 14.520 1.791 -6.870 1.00 93.31 98 LYS A N 1
ATOM 745 C CA . LYS A 1 98 ? 14.792 2.155 -5.475 1.00 93.31 98 LYS A CA 1
ATOM 746 C C . LYS A 1 98 ? 13.672 3.003 -4.862 1.00 93.31 98 LYS A C 1
ATOM 748 O O . LYS A 1 98 ? 13.273 2.769 -3.726 1.00 93.31 98 LYS A O 1
ATOM 753 N N . ILE A 1 99 ? 13.142 3.973 -5.610 1.00 95.75 99 ILE A N 1
ATOM 754 C CA . ILE A 1 99 ? 12.019 4.809 -5.159 1.00 95.75 99 ILE A CA 1
ATOM 755 C C . ILE A 1 99 ? 10.767 3.957 -4.900 1.00 95.75 99 ILE A C 1
ATOM 757 O O . ILE A 1 99 ? 10.032 4.220 -3.944 1.00 95.75 99 ILE A O 1
ATOM 761 N N . LEU A 1 100 ? 10.509 2.955 -5.743 1.00 95.94 100 LEU A N 1
ATOM 762 C CA . LEU A 1 100 ? 9.393 2.026 -5.562 1.00 95.94 100 LEU A CA 1
ATOM 763 C C . LEU A 1 100 ? 9.601 1.108 -4.352 1.00 95.94 100 LEU A C 1
ATOM 765 O O . LEU A 1 100 ? 8.660 0.895 -3.588 1.00 95.94 100 LEU A O 1
ATOM 769 N N . GLU A 1 101 ? 10.814 0.595 -4.155 1.00 96.25 101 GLU A N 1
ATOM 770 C CA . GLU A 1 101 ? 11.174 -0.238 -3.001 1.00 96.25 101 GLU A CA 1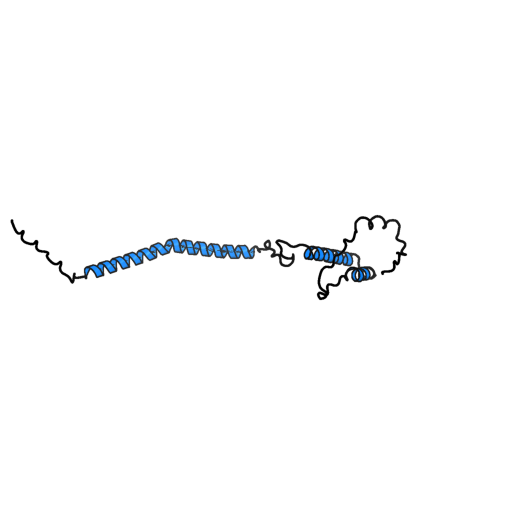
ATOM 771 C C . GLU A 1 101 ? 11.007 0.526 -1.680 1.00 96.25 101 GLU A C 1
ATOM 773 O O . GLU A 1 101 ? 10.338 0.030 -0.773 1.00 96.25 101 GLU A O 1
ATOM 778 N N . ASP A 1 102 ? 11.508 1.763 -1.602 1.00 96.94 102 ASP A N 1
ATOM 779 C CA . ASP A 1 102 ? 11.391 2.607 -0.406 1.00 96.94 102 ASP A CA 1
ATOM 780 C C . ASP A 1 102 ? 9.910 2.879 -0.049 1.00 96.94 102 ASP A C 1
ATOM 782 O O . ASP A 1 102 ? 9.505 2.781 1.114 1.00 96.94 102 ASP A O 1
ATOM 786 N N . GLN A 1 103 ? 9.068 3.168 -1.052 1.00 98.19 103 GLN A N 1
ATOM 787 C CA . GLN A 1 103 ? 7.620 3.344 -0.857 1.00 98.19 103 GLN A CA 1
ATOM 788 C C . GLN A 1 103 ? 6.938 2.053 -0.400 1.00 98.19 103 GLN A C 1
ATOM 790 O O . GLN A 1 103 ? 6.031 2.072 0.441 1.00 98.19 103 GLN A O 1
ATOM 795 N N . PHE A 1 104 ? 7.346 0.920 -0.967 1.00 98.31 104 PHE A N 1
ATOM 796 C CA . PHE A 1 104 ? 6.777 -0.369 -0.616 1.00 98.31 104 PHE A CA 1
ATOM 797 C C . PHE A 1 104 ? 7.115 -0.755 0.828 1.00 98.31 104 PHE A C 1
ATOM 799 O O . PHE A 1 104 ? 6.224 -1.187 1.569 1.00 98.31 104 PHE A O 1
ATOM 806 N N . ASP A 1 105 ? 8.351 -0.520 1.264 1.00 98.50 105 ASP A N 1
ATOM 807 C CA . ASP A 1 105 ? 8.781 -0.746 2.644 1.00 98.50 105 ASP A CA 1
ATOM 808 C C . ASP A 1 105 ? 7.999 0.120 3.639 1.00 98.50 105 ASP A C 1
ATOM 810 O O . ASP A 1 105 ? 7.541 -0.380 4.677 1.00 98.50 105 ASP A O 1
ATOM 814 N N . GLU A 1 106 ? 7.756 1.392 3.311 1.00 98.25 106 GLU A N 1
ATOM 815 C CA . GLU A 1 106 ? 6.920 2.270 4.135 1.00 98.25 106 GLU A CA 1
ATOM 816 C C . GLU A 1 106 ? 5.501 1.699 4.301 1.00 98.25 106 GLU A C 1
ATOM 818 O O . GLU A 1 106 ? 4.994 1.577 5.426 1.00 98.25 106 GLU A O 1
ATOM 823 N N . LEU A 1 107 ? 4.875 1.267 3.203 1.00 98.62 107 LEU A N 1
ATOM 824 C CA . LEU A 1 107 ? 3.532 0.683 3.224 1.00 98.62 107 LEU A CA 1
ATOM 825 C C . LEU A 1 107 ? 3.474 -0.646 3.985 1.00 98.62 107 LEU A C 1
ATOM 827 O O . LEU A 1 107 ? 2.490 -0.905 4.696 1.00 98.62 107 LEU A O 1
ATOM 831 N N . ILE A 1 108 ? 4.508 -1.487 3.881 1.00 98.69 108 ILE A N 1
ATOM 832 C CA . ILE A 1 108 ? 4.613 -2.728 4.657 1.00 98.69 108 ILE A CA 1
ATOM 833 C C . ILE A 1 108 ? 4.643 -2.404 6.149 1.00 98.69 108 ILE A C 1
ATOM 835 O O . ILE A 1 108 ? 3.863 -2.983 6.917 1.00 98.69 108 ILE A O 1
ATOM 839 N N . VAL A 1 109 ? 5.508 -1.478 6.569 1.00 98.75 109 VAL A N 1
ATOM 840 C CA . VAL A 1 109 ? 5.655 -1.097 7.980 1.00 98.75 109 VAL A CA 1
ATOM 841 C C . VAL A 1 109 ? 4.361 -0.488 8.510 1.00 98.75 109 VAL A C 1
ATOM 843 O O . VAL A 1 109 ? 3.883 -0.888 9.582 1.00 98.75 109 VAL A O 1
ATOM 846 N N . GLU A 1 110 ? 3.748 0.428 7.761 1.00 98.62 110 GLU A N 1
ATOM 847 C CA . GLU A 1 110 ? 2.492 1.066 8.147 1.00 98.62 110 GLU A CA 1
ATOM 848 C C . GLU A 1 110 ? 1.372 0.025 8.304 1.00 98.62 110 GLU A C 1
ATOM 850 O O . GLU A 1 110 ? 0.684 -0.028 9.333 1.00 98.62 110 GLU A O 1
ATOM 855 N N . THR A 1 111 ? 1.233 -0.870 7.324 1.00 98.69 111 THR A N 1
ATOM 856 C CA . THR A 1 111 ? 0.216 -1.926 7.327 1.00 98.69 111 THR A CA 1
ATOM 857 C C . THR A 1 111 ? 0.441 -2.921 8.463 1.00 98.69 111 THR A C 1
ATOM 859 O O . THR A 1 111 ? -0.505 -3.265 9.181 1.00 98.69 111 THR A O 1
ATOM 862 N N . ALA A 1 112 ? 1.677 -3.372 8.678 1.00 98.75 112 ALA A N 1
ATOM 863 C CA . ALA A 1 112 ? 2.025 -4.274 9.772 1.00 98.75 112 ALA A CA 1
ATOM 864 C C . ALA A 1 112 ? 1.748 -3.625 11.138 1.00 98.75 112 ALA A C 1
ATOM 866 O O . ALA A 1 112 ? 1.175 -4.257 12.034 1.00 98.75 112 ALA A O 1
ATOM 867 N N . SER A 1 113 ? 2.076 -2.339 11.284 1.00 98.50 113 SER A N 1
ATOM 868 C CA . SER A 1 113 ? 1.795 -1.561 12.490 1.00 98.50 113 SER A CA 1
ATOM 869 C C . SER A 1 113 ? 0.290 -1.425 12.740 1.00 98.50 113 SER A C 1
ATOM 871 O O . SER A 1 113 ? -0.177 -1.717 13.847 1.00 98.50 113 SER A O 1
ATOM 873 N N . LYS A 1 114 ? -0.503 -1.093 11.711 1.00 98.50 114 LYS A N 1
ATOM 874 C CA . LYS A 1 114 ? -1.975 -1.045 11.788 1.00 98.50 114 LYS A CA 1
ATOM 875 C C . LYS A 1 114 ? -2.557 -2.404 12.183 1.00 98.50 114 LYS A C 1
ATOM 877 O O . LYS A 1 114 ? -3.333 -2.476 13.137 1.00 98.50 114 LYS A O 1
ATOM 882 N N . ARG A 1 115 ? -2.132 -3.496 11.538 1.00 98.38 115 ARG A N 1
ATOM 883 C CA . ARG A 1 115 ? -2.579 -4.867 11.865 1.00 98.38 115 ARG A CA 1
ATOM 884 C C . ARG A 1 115 ? -2.244 -5.260 13.306 1.00 98.38 115 ARG A C 1
ATOM 886 O O . ARG A 1 115 ? -3.040 -5.931 13.957 1.00 98.38 115 ARG A O 1
ATOM 893 N N . LYS A 1 116 ? -1.110 -4.798 13.840 1.00 97.88 116 LYS A N 1
ATOM 894 C CA . LYS A 1 116 ? -0.698 -5.052 15.229 1.00 97.88 116 LYS A CA 1
ATOM 895 C C . LYS A 1 116 ? -1.467 -4.206 16.251 1.00 97.88 116 LYS A C 1
ATOM 897 O O . LYS A 1 116 ? -1.836 -4.710 17.315 1.00 97.88 116 LYS A O 1
ATOM 902 N N . GLN A 1 117 ? -1.666 -2.917 15.974 1.00 98.19 117 GLN A N 1
ATOM 903 C CA . GLN A 1 117 ? -2.164 -1.949 16.958 1.00 98.19 117 GLN A CA 1
ATOM 904 C C . GLN A 1 117 ? -3.680 -1.740 16.910 1.00 98.19 117 GLN A C 1
ATOM 906 O O . GLN A 1 117 ? -4.308 -1.619 17.965 1.00 98.19 117 GLN A O 1
ATOM 911 N N . CYS A 1 118 ? -4.281 -1.685 15.718 1.00 98.19 118 CYS A N 1
ATOM 912 C CA . CYS A 1 118 ? -5.694 -1.337 15.558 1.00 98.19 118 CYS A CA 1
ATOM 913 C C . CYS A 1 118 ? -6.638 -2.307 16.285 1.00 98.19 118 CYS A C 1
ATOM 915 O O . CYS A 1 118 ? -7.486 -1.812 17.027 1.00 98.19 118 CYS A O 1
ATOM 917 N N . PRO A 1 119 ? -6.475 -3.646 16.206 1.00 98.50 119 PRO A N 1
ATOM 918 C CA . PRO A 1 119 ? -7.347 -4.570 16.934 1.00 98.50 119 PRO A CA 1
ATOM 919 C C . PRO A 1 119 ? -7.343 -4.330 18.447 1.00 98.50 119 PRO A C 1
ATOM 921 O O . PRO A 1 119 ? -8.390 -4.368 19.087 1.00 98.50 119 PRO A O 1
ATOM 924 N N . ARG A 1 120 ? -6.179 -3.997 19.022 1.00 97.88 120 ARG A N 1
ATOM 925 C CA . ARG A 1 120 ? -6.051 -3.690 20.456 1.00 97.88 120 ARG A CA 1
ATOM 926 C C . ARG A 1 120 ? -6.770 -2.393 20.818 1.00 97.88 120 ARG A C 1
ATOM 928 O O . ARG A 1 120 ? -7.470 -2.346 21.826 1.00 97.88 120 ARG A O 1
ATOM 935 N N . LYS A 1 121 ? -6.628 -1.352 19.990 1.00 98.00 121 LYS A N 1
ATOM 936 C CA . LYS A 1 121 ? -7.331 -0.074 20.186 1.00 98.00 121 LYS A CA 1
ATOM 937 C C . LYS A 1 121 ? -8.845 -0.268 20.085 1.00 98.00 121 LYS A C 1
ATOM 939 O O . LYS A 1 121 ? -9.559 0.185 20.973 1.00 98.00 121 LYS A O 1
ATOM 944 N N . ILE A 1 122 ? -9.324 -0.974 19.062 1.00 98.44 122 ILE A N 1
ATOM 945 C CA . ILE A 1 122 ? -10.752 -1.267 18.860 1.00 98.44 122 ILE A CA 1
ATOM 946 C C . ILE A 1 122 ? -11.311 -2.051 20.050 1.00 98.44 122 ILE A C 1
ATOM 948 O O . ILE A 1 122 ? -12.325 -1.651 20.619 1.00 98.44 122 ILE A O 1
ATOM 952 N N . LEU A 1 123 ? -10.612 -3.102 20.488 1.00 98.44 123 LEU A N 1
ATOM 953 C CA . LEU A 1 123 ? -11.027 -3.930 21.619 1.00 98.44 123 LEU A CA 1
ATOM 954 C C . LEU A 1 123 ? -11.264 -3.101 22.889 1.00 98.44 123 LEU A C 1
ATOM 956 O O . LEU A 1 123 ? -12.287 -3.263 23.551 1.00 98.44 123 LEU A O 1
ATOM 960 N N . VAL A 1 124 ? -10.352 -2.179 23.211 1.00 98.31 124 VAL A N 1
ATOM 961 C CA . VAL A 1 124 ? -10.495 -1.303 24.385 1.00 98.31 124 VAL A CA 1
ATOM 962 C C . VAL A 1 124 ? -11.752 -0.436 24.292 1.00 98.31 124 VAL A C 1
ATOM 964 O O . VAL A 1 124 ? -12.447 -0.276 25.295 1.00 98.31 124 VAL A O 1
ATOM 967 N N . HIS A 1 125 ? -12.061 0.114 23.116 1.00 98.44 125 HIS A N 1
ATOM 968 C CA . HIS A 1 125 ? -13.254 0.945 22.932 1.00 98.44 125 HIS A CA 1
ATOM 969 C C . HIS A 1 125 ? -14.532 0.113 23.036 1.00 98.44 125 HIS A C 1
ATOM 971 O O . HIS A 1 125 ? -15.428 0.489 23.784 1.00 98.44 125 HIS A O 1
ATOM 977 N N . ILE A 1 126 ? -14.580 -1.053 22.387 1.00 98.62 126 ILE A N 1
ATOM 978 C CA . ILE A 1 126 ? -15.740 -1.952 22.441 1.00 98.62 126 ILE A CA 1
ATOM 979 C C . ILE A 1 126 ? -16.037 -2.378 23.883 1.00 98.62 126 ILE A C 1
ATOM 981 O O . ILE A 1 126 ? -17.179 -2.286 24.324 1.00 98.62 126 ILE A O 1
ATOM 985 N N . ILE A 1 127 ? -15.019 -2.777 24.655 1.00 98.56 127 ILE A N 1
ATOM 986 C CA . ILE A 1 127 ? -15.207 -3.163 26.063 1.00 98.56 127 ILE A CA 1
ATOM 987 C C . ILE A 1 127 ? -15.780 -2.000 26.883 1.00 98.56 127 ILE A C 1
ATOM 989 O O . ILE A 1 127 ? -16.652 -2.218 27.724 1.00 98.56 127 ILE A O 1
ATOM 993 N N . LYS A 1 128 ? -15.298 -0.770 26.663 1.00 98.50 128 LYS A N 1
ATOM 994 C CA . LYS A 1 128 ? -15.821 0.416 27.356 1.00 98.50 128 LYS A CA 1
ATOM 995 C C . LYS A 1 128 ? -17.283 0.669 26.999 1.00 98.50 128 LYS A C 1
ATOM 997 O O . LYS A 1 128 ? -18.078 0.886 27.909 1.00 98.50 128 LYS A O 1
ATOM 1002 N N . THR A 1 129 ? -17.633 0.598 25.716 1.00 98.44 129 THR A N 1
ATOM 1003 C CA . THR A 1 129 ? -19.007 0.806 25.243 1.00 98.44 129 THR A CA 1
ATOM 1004 C C . THR A 1 129 ? -19.955 -0.245 25.809 1.00 98.44 129 THR A C 1
ATOM 1006 O O . THR A 1 129 ? -20.953 0.122 26.416 1.00 98.44 129 THR A O 1
ATOM 1009 N N . ILE A 1 130 ? -19.600 -1.532 25.735 1.00 98.38 130 ILE A N 1
ATOM 1010 C CA . ILE A 1 130 ? -20.434 -2.621 26.273 1.00 98.38 130 ILE A CA 1
ATOM 1011 C C . ILE A 1 130 ? -20.658 -2.445 27.778 1.00 98.38 130 ILE A C 1
ATOM 1013 O O . ILE A 1 130 ? -21.775 -2.601 28.263 1.00 98.38 130 ILE A O 1
ATOM 1017 N N . LYS A 1 131 ? -19.611 -2.093 28.535 1.00 98.12 131 LYS A N 1
ATOM 1018 C CA . LYS A 1 131 ? -19.754 -1.829 29.973 1.00 98.12 131 LYS A CA 1
ATOM 1019 C C . LYS A 1 131 ? -20.673 -0.638 30.240 1.00 98.12 131 LYS A C 1
ATOM 1021 O O . LYS A 1 131 ? -21.514 -0.724 31.125 1.00 98.12 131 LYS A O 1
ATOM 1026 N N . ALA A 1 132 ? -20.540 0.447 29.481 1.00 97.69 132 ALA A N 1
ATOM 1027 C CA . ALA A 1 132 ? -21.400 1.619 29.628 1.00 97.69 132 ALA A CA 1
ATOM 1028 C C . ALA A 1 132 ? -22.871 1.297 29.310 1.00 97.69 132 ALA A C 1
ATOM 1030 O O . ALA A 1 132 ? -23.753 1.656 30.086 1.00 97.69 132 ALA A O 1
ATOM 1031 N N . GLU A 1 133 ? -23.132 0.569 28.223 1.00 96.94 133 GLU A N 1
ATOM 1032 C CA . GLU A 1 133 ? -24.474 0.097 27.861 1.00 96.94 133 GLU A CA 1
ATOM 1033 C C . GLU A 1 133 ? -25.071 -0.796 28.956 1.00 96.94 133 GLU A C 1
ATOM 1035 O O . GLU A 1 133 ? -26.230 -0.621 29.332 1.00 96.94 133 GLU A O 1
ATOM 1040 N N . GLN A 1 134 ? -24.274 -1.702 29.532 1.00 97.19 134 GLN A N 1
ATOM 1041 C CA . GLN A 1 134 ? -24.699 -2.531 30.661 1.00 97.19 134 GLN A CA 1
ATOM 1042 C C . GLN A 1 134 ? -25.025 -1.704 31.911 1.00 97.19 134 GLN A C 1
ATOM 1044 O O . GLN A 1 134 ? -26.034 -1.979 32.558 1.00 97.19 134 GLN A O 1
ATOM 1049 N N . GLU A 1 135 ? -24.219 -0.697 32.264 1.00 95.56 135 GLU A N 1
ATOM 1050 C CA . GLU A 1 135 ? -24.528 0.184 33.402 1.00 95.56 135 GLU A CA 1
ATOM 1051 C C . GLU A 1 135 ? -25.822 0.977 33.175 1.00 95.56 135 GLU A C 1
ATOM 1053 O O . GLU A 1 135 ? -26.642 1.080 34.086 1.00 95.56 135 GLU A O 1
ATOM 1058 N N . ILE A 1 136 ? -26.057 1.474 31.956 1.00 94.81 136 ILE A N 1
ATOM 1059 C CA . ILE A 1 136 ? -27.319 2.143 31.600 1.00 94.81 136 ILE A CA 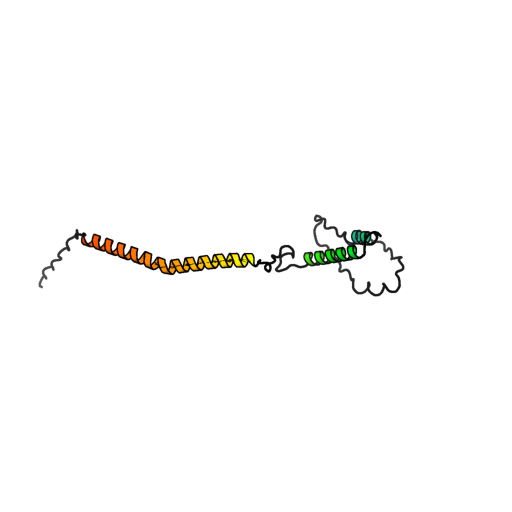1
ATOM 1060 C C . ILE A 1 136 ? -28.496 1.168 31.734 1.00 94.81 136 ILE A C 1
ATOM 1062 O O . ILE A 1 136 ? -29.535 1.528 32.290 1.00 94.81 136 ILE A O 1
ATOM 1066 N N . LEU A 1 137 ? -28.331 -0.081 31.289 1.00 93.62 137 LEU A N 1
ATOM 1067 C CA . LEU A 1 137 ? -29.370 -1.106 31.386 1.00 93.62 137 LEU A CA 1
ATOM 1068 C C . LEU A 1 137 ? -29.731 -1.437 32.843 1.00 93.62 137 LEU A C 1
ATOM 1070 O O . LEU A 1 137 ? -30.895 -1.694 33.133 1.00 93.62 137 LEU A O 1
ATOM 1074 N N . LYS A 1 138 ? -28.783 -1.375 33.788 1.00 92.00 138 LYS A N 1
ATOM 1075 C CA . LYS A 1 138 ? -29.082 -1.570 35.223 1.00 92.00 138 LYS A CA 1
ATOM 1076 C C . LYS A 1 138 ? -30.011 -0.499 35.795 1.00 92.00 138 LYS A C 1
ATOM 1078 O O . LYS A 1 138 ? -30.714 -0.765 36.767 1.00 92.00 138 LYS A O 1
ATOM 1083 N N . LEU A 1 139 ? -30.017 0.703 35.218 1.00 91.94 139 LEU A N 1
ATOM 1084 C CA . LEU A 1 139 ? -30.916 1.787 35.625 1.00 91.94 139 LEU A CA 1
ATOM 1085 C C . LEU A 1 139 ? -32.328 1.625 35.043 1.00 91.94 139 LEU A C 1
ATOM 1087 O O . LEU A 1 139 ? -33.246 2.341 35.451 1.00 91.94 139 LEU A O 1
ATOM 1091 N N . TYR A 1 140 ? -32.519 0.695 34.104 1.00 88.38 140 TYR A N 1
ATOM 1092 C CA . TYR A 1 140 ? -33.813 0.448 33.489 1.00 88.38 140 TYR A CA 1
ATOM 1093 C C . TYR A 1 140 ? -34.798 -0.142 34.504 1.00 88.38 140 TYR A C 1
ATOM 1095 O O . TYR A 1 140 ? -34.584 -1.211 35.075 1.00 88.38 140 TYR A O 1
ATOM 1103 N N . LYS A 1 141 ? -35.927 0.545 34.694 1.00 81.88 141 LYS A N 1
ATOM 1104 C CA . LYS A 1 141 ? -37.084 0.010 35.417 1.00 81.88 141 LYS A CA 1
ATOM 1105 C C . LYS A 1 141 ? -38.097 -0.503 34.392 1.00 81.88 141 LYS A C 1
ATOM 1107 O O . LYS A 1 141 ? -38.549 0.302 33.576 1.00 81.88 141 LYS A O 1
ATOM 1112 N N . PRO A 1 142 ? -38.483 -1.793 34.426 1.00 81.31 142 PRO A N 1
ATOM 1113 C CA . PRO A 1 142 ? -39.512 -2.321 33.537 1.00 81.31 142 PRO A CA 1
ATOM 1114 C C . PRO A 1 142 ? -40.811 -1.525 33.689 1.00 81.31 142 PRO A C 1
ATOM 1116 O O . PRO A 1 142 ? -41.419 -1.510 34.759 1.00 81.31 142 PRO A O 1
ATOM 1119 N N . VAL A 1 143 ? -41.217 -0.836 32.620 1.00 73.44 143 VAL A N 1
ATOM 1120 C CA . VAL A 1 143 ? -42.420 0.020 32.602 1.00 73.44 143 VAL A CA 1
ATOM 1121 C C . VAL A 1 143 ? -43.700 -0.821 32.545 1.00 73.44 143 VAL A C 1
ATOM 1123 O O . VAL A 1 143 ? -44.743 -0.402 33.039 1.00 73.44 143 VAL A O 1
ATOM 1126 N N . VAL A 1 144 ? -43.615 -2.037 32.001 1.00 82.88 144 VAL A N 1
ATOM 1127 C CA . VAL A 1 144 ? -44.739 -2.970 31.894 1.00 82.88 144 VAL A CA 1
ATOM 1128 C C . VAL A 1 144 ? -44.528 -4.105 32.887 1.00 82.88 144 VAL A C 1
ATOM 1130 O O . VAL A 1 144 ? -43.573 -4.874 32.776 1.00 82.88 144 VAL A O 1
ATOM 1133 N N . LYS A 1 145 ? -45.419 -4.210 33.875 1.00 78.50 145 LYS A N 1
ATOM 1134 C CA . LYS A 1 145 ? -45.470 -5.390 34.740 1.00 78.50 145 LYS A CA 1
ATOM 1135 C C . LYS A 1 145 ? -46.007 -6.568 33.920 1.00 78.50 145 LYS A C 1
ATOM 1137 O O . LYS A 1 145 ? -46.987 -6.367 33.201 1.00 78.50 145 LYS A O 1
ATOM 1142 N N . PRO A 1 146 ? -45.406 -7.768 34.018 1.00 78.38 146 PRO A N 1
ATOM 1143 C CA . PRO A 1 146 ? -45.959 -8.962 33.394 1.00 78.38 146 PRO A CA 1
ATOM 1144 C C . PRO A 1 146 ? -47.427 -9.117 33.789 1.00 78.38 146 PRO A C 1
ATOM 1146 O O . PRO A 1 146 ? -47.765 -9.054 34.971 1.00 78.38 146 PRO A O 1
ATOM 1149 N N . GLN A 1 147 ? -48.300 -9.256 32.797 1.00 78.50 147 GLN A N 1
ATOM 1150 C CA . GLN A 1 147 ? -49.722 -9.457 33.033 1.00 78.50 147 GLN A CA 1
ATOM 1151 C C . GLN A 1 147 ? -49.904 -10.874 33.596 1.00 78.50 147 GLN A C 1
ATOM 1153 O O . GLN A 1 147 ? -49.520 -11.846 32.947 1.00 78.50 147 GLN A O 1
ATOM 1158 N N . GLU A 1 148 ? -50.431 -11.005 34.816 1.00 78.88 148 GLU A N 1
ATOM 1159 C CA . GLU A 1 148 ? -50.741 -12.315 35.395 1.00 78.88 148 GLU A CA 1
ATOM 1160 C C . GLU A 1 148 ? -51.896 -12.950 34.618 1.00 78.88 148 GLU A C 1
ATOM 1162 O O . GLU A 1 148 ? -53.053 -12.541 34.732 1.00 78.88 148 GLU A O 1
ATOM 1167 N N . ILE A 1 149 ? -51.582 -13.966 33.815 1.00 79.00 149 ILE A N 1
ATOM 1168 C CA . ILE A 1 149 ? -52.588 -14.800 33.163 1.00 79.00 149 ILE A CA 1
ATOM 1169 C C . ILE A 1 149 ? -53.070 -15.799 34.214 1.00 79.00 149 ILE A C 1
ATOM 1171 O O . ILE A 1 149 ? -52.420 -16.810 34.482 1.00 79.00 149 ILE A O 1
ATOM 1175 N N . ARG A 1 150 ? -54.200 -15.492 34.855 1.00 78.88 150 ARG A N 1
ATOM 1176 C CA . ARG A 1 150 ? -54.863 -16.430 35.762 1.00 78.88 150 ARG A CA 1
ATOM 1177 C C . ARG A 1 150 ? -55.472 -17.569 34.927 1.00 78.88 150 ARG A C 1
ATOM 1179 O O . ARG A 1 150 ? -56.208 -17.268 33.989 1.00 78.88 150 ARG A O 1
ATOM 1186 N N . PRO A 1 151 ? -55.200 -18.849 35.241 1.00 76.62 151 PRO A N 1
ATOM 1187 C CA . PRO A 1 151 ? -55.828 -19.962 34.538 1.00 76.62 151 PRO A CA 1
ATOM 1188 C C . PRO A 1 151 ? -57.352 -19.906 34.713 1.00 76.62 151 PRO A C 1
ATOM 1190 O O . PRO A 1 151 ? -57.849 -19.689 35.823 1.00 76.62 151 PRO A O 1
ATOM 1193 N N . GLU A 1 152 ? -58.082 -20.064 33.607 1.00 77.19 152 GLU A N 1
ATOM 1194 C CA . GLU A 1 152 ? -59.547 -20.101 33.595 1.00 77.19 152 GLU A CA 1
ATOM 1195 C C . GLU A 1 152 ? -60.038 -21.305 34.422 1.00 77.19 152 GLU A C 1
ATOM 1197 O O . GLU A 1 152 ? -59.465 -22.394 34.295 1.00 77.19 152 GLU A O 1
ATOM 1202 N N . PRO A 1 153 ? -61.057 -21.162 35.293 1.00 71.44 153 PRO A N 1
ATOM 1203 C CA . PRO A 1 153 ? -61.590 -22.303 36.025 1.00 71.44 153 PRO A CA 1
ATOM 1204 C C . PRO A 1 153 ? -62.167 -23.325 35.041 1.00 71.44 153 PRO A C 1
ATOM 1206 O O . PRO A 1 153 ? -63.072 -23.019 34.267 1.00 71.44 153 PRO A O 1
ATOM 1209 N N . SER A 1 154 ? -61.652 -24.554 35.093 1.00 70.94 154 SER A N 1
ATOM 1210 C CA . SER A 1 154 ? -62.119 -25.668 34.272 1.00 70.94 154 SER A CA 1
ATOM 1211 C C . SER A 1 154 ? -63.611 -25.900 34.506 1.00 70.94 154 SER A C 1
ATOM 1213 O O . SER A 1 154 ? -64.010 -26.319 35.597 1.00 70.94 154 SER A O 1
ATOM 1215 N N . GLN A 1 155 ? -64.436 -25.639 33.489 1.00 67.38 155 GLN A N 1
ATOM 1216 C CA . GLN A 1 155 ? -65.843 -26.024 33.491 1.00 67.38 155 GLN A CA 1
ATOM 1217 C C . GLN A 1 155 ? -65.920 -27.554 33.450 1.00 67.38 155 GLN A C 1
ATOM 1219 O O . GLN A 1 155 ? -65.763 -28.173 32.399 1.00 67.38 155 GLN A O 1
ATOM 1224 N N . GLY A 1 156 ? -66.099 -28.158 34.626 1.00 58.62 156 GLY A N 1
ATOM 1225 C CA . GLY A 1 156 ? -66.356 -29.584 34.775 1.00 58.62 156 GLY A CA 1
ATOM 1226 C C . GLY A 1 156 ? -67.655 -29.962 34.070 1.00 58.62 156 GLY A C 1
ATOM 1227 O O . GLY A 1 156 ? -68.679 -29.299 34.250 1.00 58.62 156 GLY A O 1
ATOM 1228 N N . LYS A 1 157 ? -67.587 -31.015 33.260 1.00 45.75 157 LYS A N 1
ATOM 1229 C CA . LYS A 1 157 ? -68.727 -31.648 32.607 1.00 45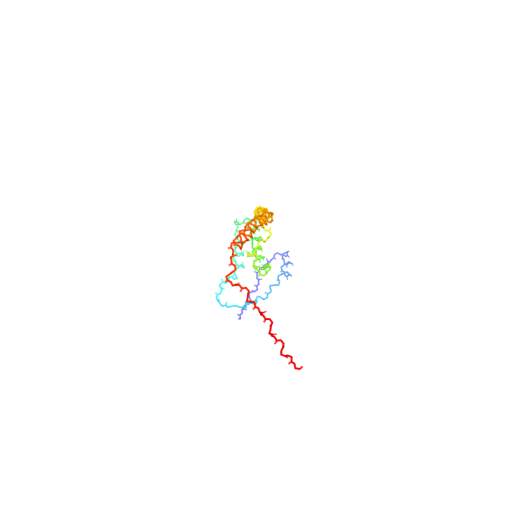.75 157 LYS A CA 1
ATOM 1230 C C . LYS A 1 157 ? -68.707 -33.132 32.925 1.00 45.75 157 LYS A C 1
ATOM 1232 O O . LYS A 1 157 ? -67.588 -33.691 32.943 1.00 45.75 157 LYS A O 1
#

Foldseek 3Di:
DDDDDDDPDDDDPVPPPPPPPPDPPDPPPPDDDDPDPPDPPCVPVVVVVVPDPPDDPVNNVVVVVVVVVVVVQQPDDDPNHGNVPPPCPVPPPPVNVVVVVVVVVVVVVVVVCCVVPVVVVVVVVVVVVVVVVVVVVVVDDPPDDPDDPDDDPDPDD

Organism: Crocodylus porosus (NCBI:txid8502)

Sequence (157 aa):
RCGALGPTSTWPPWLGALSAKLWKPAPCQCRGSPDSGSPCTNSKAQLDLMHDPTITPPALFIHFLQNFETAVQENITINGEPWQETSDEDELQSSDIKILEDQFDELIVETASKRKQCPRKILVHIIKTIKAEQEILKLYKPVVKPQEIRPEPSQGK

pLDDT: mean 71.25, std 24.02, range [29.27, 98.75]

Secondary structure (DSSP, 8-state):
-PPP--------TTSTTTHHHH---------S-TT------HHHHHHHHTT-TT--HHHHHHHHHHHHHHHHHHH-EETTEETTTS--GGG--HHHHHHHHHHHHHHHHHHHHHHHHHHHHHHHHHHHHHHHHHHHHHT---SSPPP--PPPP----

Radius of gyration: 45.5 Å; chains: 1; bounding box: 105×50×111 Å